Protein AF-A0A0K0DP60-F1 (afdb_monomer_lite)

Organism: Angiostrongylus cantonensis (NCBI:txid6313)

Secondary structure (DSSP, 8-state):
----TTSSTTSSHHHHHHHHHHHHHHHHHHHHHHTT---HHHHHHHHHHHHHHHHHHHHHTHHHHHHTTSS-HHHHHHHHHHHHHHHHHHGGGHHHHHHTT---HHHH--STT-TT--HHHHHHHHHHTSGGGGSSS-HHIIIIIHHHHHHHHTT-

pLDDT: mean 89.87, std 14.26, range [37.81, 98.12]

InterPro domains:
  IPR002655 Acyl-CoA oxidase, C-terminal [PF01756] (16-150)
  IPR012258 Acyl-CoA oxidase [PTHR10909] (16-149)
  IPR036250 Acyl-CoA dehydrogenase-like, C-terminal [SSF47203] (16-151)

Radius of gyration: 27.13 Å; chains: 1; bounding box: 78×62×56 Å

Structure (mmCIF, N/CA/C/O backbone):
data_AF-A0A0K0DP60-F1
#
_entry.id   AF-A0A0K0DP60-F1
#
loop_
_atom_site.group_PDB
_atom_site.id
_atom_site.type_symbol
_atom_site.label_atom_id
_atom_site.label_alt_id
_atom_site.label_comp_id
_atom_site.label_asym_id
_atom_site.label_entity_id
_atom_site.label_seq_id
_atom_site.pdbx_PDB_ins_code
_atom_site.Cartn_x
_atom_site.Cartn_y
_atom_site.Cartn_z
_atom_site.occupancy
_atom_site.B_iso_or_equiv
_atom_site.auth_seq_id
_atom_site.auth_comp_id
_atom_site.auth_asym_id
_atom_site.auth_atom_id
_atom_site.pdbx_PDB_model_num
ATOM 1 N N . MET A 1 1 ? 3.256 50.744 13.489 1.00 42.38 1 MET A N 1
ATOM 2 C CA . MET A 1 1 ? 3.413 49.326 13.103 1.00 42.38 1 MET A CA 1
ATOM 3 C C . MET A 1 1 ? 3.571 48.520 14.391 1.00 42.38 1 MET A C 1
ATOM 5 O O . MET A 1 1 ? 4.653 48.510 14.958 1.00 42.38 1 MET A O 1
ATOM 9 N N . ARG A 1 2 ? 2.471 48.016 14.974 1.00 37.81 2 ARG A N 1
ATOM 10 C CA . ARG A 1 2 ? 2.507 47.347 16.287 1.00 37.81 2 ARG A CA 1
ATOM 11 C C . ARG A 1 2 ? 2.833 45.867 16.094 1.00 37.81 2 ARG A C 1
ATOM 13 O O . ARG A 1 2 ? 2.049 45.143 15.488 1.00 37.81 2 ARG A O 1
ATOM 20 N N . TYR A 1 3 ? 3.983 45.446 16.608 1.00 43.75 3 TYR A N 1
ATOM 21 C CA . TYR A 1 3 ? 4.310 44.040 16.826 1.00 43.75 3 TYR A CA 1
ATOM 22 C C . TYR A 1 3 ? 3.315 43.482 17.856 1.00 43.75 3 TYR A C 1
ATOM 24 O O . TYR A 1 3 ? 3.246 43.984 18.976 1.00 43.75 3 TYR A O 1
ATOM 32 N N . HIS A 1 4 ? 2.508 42.491 17.469 1.00 45.19 4 HIS A N 1
ATOM 33 C CA . HIS A 1 4 ? 1.627 41.758 18.381 1.00 45.19 4 HIS A CA 1
ATOM 34 C C . HIS A 1 4 ? 2.281 40.408 18.720 1.00 45.19 4 HIS A C 1
ATOM 36 O O . HIS A 1 4 ? 2.198 39.486 17.909 1.00 45.19 4 HIS A O 1
ATOM 42 N N . PRO A 1 5 ? 2.907 40.260 19.902 1.00 45.38 5 PRO A N 1
ATOM 43 C CA . PRO A 1 5 ? 3.728 39.094 20.248 1.00 45.38 5 PRO A CA 1
ATOM 44 C C . PRO A 1 5 ? 2.923 37.822 20.582 1.00 45.38 5 PRO A C 1
ATOM 46 O O . PRO A 1 5 ? 3.502 36.795 20.911 1.00 45.38 5 PRO A O 1
ATOM 49 N N . PHE A 1 6 ? 1.591 37.850 20.477 1.00 45.81 6 PHE A N 1
ATOM 50 C CA . PHE A 1 6 ? 0.726 36.722 20.851 1.00 45.81 6 PHE A CA 1
ATOM 51 C C . PHE A 1 6 ? 0.345 35.789 19.693 1.00 45.81 6 PHE A C 1
ATOM 53 O O . PHE A 1 6 ? -0.292 34.764 19.924 1.00 45.81 6 PHE A O 1
ATOM 60 N N . ARG A 1 7 ? 0.722 36.105 18.446 1.00 47.81 7 ARG A N 1
ATOM 61 C CA . ARG A 1 7 ? 0.420 35.239 17.290 1.00 47.81 7 ARG A CA 1
ATOM 62 C C . ARG A 1 7 ? 1.438 34.121 17.048 1.00 47.81 7 ARG A C 1
ATOM 64 O O . ARG A 1 7 ? 1.105 33.180 16.337 1.00 47.81 7 ARG A O 1
ATOM 71 N N . ASP A 1 8 ? 2.618 34.176 17.663 1.00 46.12 8 ASP A N 1
ATOM 72 C CA . ASP A 1 8 ? 3.680 33.188 17.413 1.00 46.12 8 ASP A CA 1
ATOM 73 C C . ASP A 1 8 ? 3.741 32.034 18.431 1.00 46.12 8 ASP A C 1
ATOM 75 O O . ASP A 1 8 ? 4.338 31.003 18.130 1.00 46.12 8 ASP A O 1
ATOM 79 N N . LEU A 1 9 ? 3.059 32.120 19.584 1.00 45.44 9 LEU A N 1
ATOM 80 C CA . LEU A 1 9 ? 3.022 31.027 20.578 1.00 45.44 9 LEU A CA 1
ATOM 81 C C . LEU A 1 9 ? 1.969 29.930 20.299 1.00 45.44 9 LEU A C 1
ATOM 83 O O . LEU A 1 9 ? 1.890 28.956 21.041 1.00 45.44 9 LEU A O 1
ATOM 87 N N . THR A 1 10 ? 1.169 30.045 19.235 1.00 48.34 10 THR A N 1
ATOM 88 C CA . THR A 1 10 ? 0.052 29.122 18.926 1.00 48.34 10 THR A CA 1
ATOM 89 C C . THR A 1 10 ? 0.188 28.426 17.569 1.00 48.34 10 THR A C 1
ATOM 91 O O . THR A 1 10 ? -0.798 27.967 16.997 1.00 48.34 10 THR A O 1
ATOM 94 N N . ARG A 1 11 ? 1.402 28.306 17.018 1.00 46.91 11 ARG A N 1
ATOM 95 C CA . ARG A 1 11 ? 1.588 27.706 15.683 1.00 46.91 11 ARG A CA 1
ATOM 96 C C . ARG A 1 11 ? 1.295 26.201 15.596 1.00 46.91 11 ARG A C 1
ATOM 98 O O . ARG A 1 11 ? 1.029 25.727 14.498 1.00 46.91 11 ARG A O 1
ATOM 105 N N . SER A 1 12 ? 1.299 25.454 16.705 1.00 54.19 12 SER A N 1
ATOM 106 C CA . SER A 1 12 ? 1.037 24.001 16.692 1.00 54.19 12 SER A CA 1
ATOM 107 C C . SER A 1 12 ? -0.406 23.558 17.023 1.00 54.19 12 SER A C 1
ATOM 109 O O . SER A 1 12 ? -0.871 22.625 16.362 1.00 54.19 12 SER A O 1
ATOM 111 N N . PRO A 1 13 ? -1.173 24.182 17.950 1.00 57.62 13 PRO A N 1
ATOM 112 C CA . PRO A 1 13 ? -2.469 23.638 18.375 1.00 57.62 13 PRO A CA 1
ATOM 113 C C . PRO A 1 13 ? -3.563 23.575 17.289 1.00 57.62 13 PRO A C 1
ATOM 115 O O . PRO A 1 13 ? -4.174 22.514 17.143 1.00 57.62 13 PRO A O 1
ATOM 118 N N . PRO A 1 14 ? -3.830 24.633 16.487 1.00 63.44 14 PRO A N 1
ATOM 119 C CA . PRO A 1 14 ? -4.948 24.603 15.540 1.00 63.44 14 PRO A CA 1
ATOM 120 C C . PRO A 1 14 ? -4.684 23.662 14.360 1.00 63.44 14 PRO A C 1
ATOM 122 O O . PRO A 1 14 ? -5.612 23.043 13.842 1.00 63.44 14 PRO A O 1
ATOM 125 N N . HIS A 1 15 ? -3.421 23.502 13.960 1.00 81.75 15 HIS A N 1
ATOM 126 C CA . HIS A 1 15 ? -3.025 22.551 12.926 1.00 81.75 15 HIS A CA 1
ATOM 127 C C . HIS A 1 15 ? -3.285 21.099 13.356 1.00 81.75 15 HIS A C 1
ATOM 129 O O . HIS A 1 15 ? -3.848 20.323 12.584 1.00 81.75 15 HIS A O 1
ATOM 135 N N . ASN A 1 16 ? -2.943 20.739 14.596 1.00 82.56 16 ASN A N 1
ATOM 136 C CA . ASN A 1 16 ? -3.156 19.384 15.108 1.00 82.56 16 ASN A CA 1
ATOM 137 C C . ASN A 1 16 ? -4.648 19.065 15.262 1.00 82.56 16 ASN A C 1
ATOM 139 O O . ASN A 1 16 ? -5.083 17.998 14.835 1.00 82.56 16 ASN A O 1
ATOM 143 N N . ALA A 1 17 ? -5.442 20.017 15.763 1.00 87.25 17 ALA A N 1
ATOM 144 C CA . ALA A 1 17 ? -6.898 19.884 15.819 1.00 87.25 17 ALA A CA 1
ATOM 145 C C . ALA A 1 17 ? -7.514 19.706 14.417 1.00 87.25 17 ALA A C 1
ATOM 147 O O . ALA A 1 17 ? -8.347 18.825 14.207 1.00 87.25 17 ALA A O 1
ATOM 148 N N . SER A 1 18 ? -7.055 20.489 13.434 1.00 92.94 18 SER A N 1
ATOM 149 C CA . SER A 1 18 ? -7.532 20.394 12.047 1.00 92.94 18 SER A CA 1
ATOM 150 C C . SER A 1 18 ? -7.195 19.037 11.420 1.00 92.94 18 SER A C 1
ATOM 152 O O . SER A 1 18 ? -8.034 18.429 10.758 1.00 92.94 18 SER A O 1
ATOM 154 N N . ARG A 1 19 ? -5.982 18.520 11.664 1.00 91.31 19 ARG A N 1
ATOM 155 C CA . ARG A 1 19 ? -5.559 17.186 11.211 1.00 91.31 19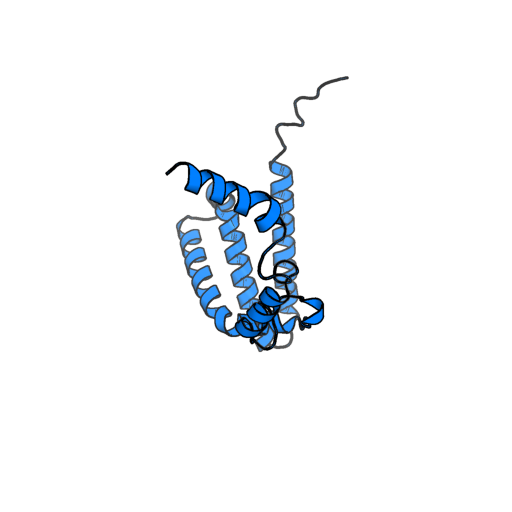 ARG A CA 1
ATOM 156 C C . ARG A 1 19 ? -6.360 16.070 11.867 1.00 91.31 19 ARG A C 1
ATOM 158 O O . ARG A 1 19 ? -6.794 15.165 11.165 1.00 91.31 19 ARG A O 1
ATOM 165 N N . ALA A 1 20 ? -6.562 16.132 13.182 1.00 89.94 20 ALA A N 1
ATOM 166 C CA . ALA A 1 20 ? -7.354 15.142 13.905 1.00 89.94 20 ALA A CA 1
ATOM 167 C C . ALA A 1 20 ? -8.799 15.100 13.384 1.00 89.94 20 ALA A C 1
ATOM 169 O O . ALA A 1 20 ? -9.327 14.021 13.121 1.00 89.94 20 ALA A O 1
ATOM 170 N N . HIS A 1 21 ? -9.404 16.268 13.134 1.00 93.00 21 HIS A N 1
ATOM 171 C CA . HIS A 1 21 ? -10.732 16.358 12.531 1.00 93.00 21 HIS A CA 1
ATOM 172 C C . HIS A 1 21 ? -10.779 15.742 11.125 1.00 93.00 21 HIS A C 1
ATOM 174 O O . HIS A 1 21 ? -11.666 14.940 10.837 1.00 93.00 21 HIS A O 1
ATOM 180 N N . ALA A 1 22 ? -9.806 16.056 10.263 1.00 95.25 22 ALA A N 1
ATOM 181 C CA . ALA A 1 22 ? -9.732 15.490 8.917 1.00 95.25 22 ALA A CA 1
ATOM 182 C C . ALA A 1 22 ? -9.553 13.961 8.930 1.00 95.25 22 ALA A C 1
ATOM 184 O O . ALA A 1 22 ? -10.244 13.261 8.192 1.00 95.25 22 ALA A O 1
ATOM 185 N N . ARG A 1 23 ? -8.680 13.427 9.799 1.00 94.44 23 ARG A N 1
ATOM 186 C CA . ARG A 1 23 ? -8.495 11.974 9.971 1.00 94.44 23 ARG A CA 1
ATOM 187 C C . ARG A 1 23 ? -9.795 11.299 10.420 1.00 94.44 23 ARG A C 1
ATOM 189 O O . ARG A 1 23 ? -10.213 10.317 9.814 1.00 94.44 23 ARG A O 1
ATOM 196 N N . MET A 1 24 ? -10.483 11.869 11.413 1.00 94.44 24 MET A N 1
ATOM 197 C CA . MET A 1 24 ? -11.780 11.364 11.881 1.00 94.44 24 MET A CA 1
ATOM 198 C C . MET A 1 24 ? -12.840 11.378 10.772 1.00 94.44 24 MET A C 1
ATOM 200 O O . MET A 1 24 ? -13.607 10.424 10.630 1.00 94.44 24 MET A O 1
ATOM 204 N N . PHE A 1 25 ? -12.876 12.437 9.959 1.00 97.50 25 PHE A N 1
ATOM 205 C CA . PHE A 1 25 ? -13.781 12.525 8.815 1.00 97.50 25 PHE A CA 1
ATOM 206 C C . PHE A 1 25 ? -13.517 11.412 7.792 1.00 97.50 25 PHE A C 1
ATOM 208 O O . PHE A 1 25 ? -14.462 10.747 7.370 1.00 97.50 25 PHE A O 1
ATOM 215 N N . ILE A 1 26 ? -12.250 11.162 7.438 1.00 97.38 26 ILE A N 1
ATOM 216 C CA . ILE A 1 26 ? -11.861 10.084 6.513 1.00 97.38 26 ILE A CA 1
ATOM 217 C C . ILE A 1 26 ? -12.280 8.718 7.070 1.00 97.38 26 ILE A C 1
ATOM 219 O O . ILE A 1 26 ? -12.951 7.958 6.372 1.00 97.38 26 ILE A O 1
ATOM 223 N N . ALA A 1 27 ? -11.966 8.436 8.338 1.00 96.81 27 ALA A N 1
ATOM 224 C CA . ALA A 1 27 ? -12.348 7.197 9.015 1.00 96.81 27 ALA A CA 1
ATOM 225 C C . ALA A 1 27 ? -13.872 6.979 9.016 1.00 96.81 27 ALA A C 1
ATOM 227 O O . ALA A 1 27 ? -14.361 5.895 8.698 1.00 96.81 27 ALA A O 1
ATOM 228 N N . THR A 1 28 ? -14.632 8.037 9.307 1.00 97.25 28 THR A N 1
ATOM 229 C CA . THR A 1 28 ? -16.101 8.006 9.324 1.00 97.25 28 THR A CA 1
ATOM 230 C C . THR A 1 28 ? -16.673 7.783 7.924 1.00 97.25 28 THR A C 1
ATOM 232 O O . THR A 1 28 ? -17.594 6.987 7.742 1.00 97.25 28 THR A O 1
ATOM 235 N N . ALA A 1 29 ? -16.128 8.461 6.911 1.00 97.94 29 ALA A N 1
ATOM 236 C CA . ALA A 1 29 ? -16.538 8.282 5.523 1.00 97.94 29 ALA A CA 1
ATOM 237 C C . ALA A 1 29 ? -16.260 6.852 5.034 1.00 97.94 29 ALA A C 1
ATOM 239 O O . ALA A 1 29 ? -17.119 6.256 4.381 1.00 97.94 29 ALA A O 1
ATOM 240 N N . PHE A 1 30 ? -15.106 6.283 5.396 1.00 97.62 30 PHE A N 1
ATOM 241 C CA . PHE A 1 30 ? -14.745 4.907 5.065 1.00 97.62 30 PHE A CA 1
ATOM 242 C C . PHE A 1 30 ? -15.707 3.909 5.731 1.00 97.62 30 PHE A C 1
ATOM 244 O O . PHE A 1 30 ? -16.333 3.107 5.037 1.00 97.62 30 PHE A O 1
ATOM 251 N N . PHE A 1 31 ? -15.940 4.029 7.041 1.00 97.12 31 PHE A N 1
ATOM 252 C CA . PHE A 1 31 ? -16.916 3.205 7.765 1.00 97.12 31 PHE A CA 1
ATOM 253 C C . PHE A 1 31 ? -18.313 3.267 7.130 1.00 97.12 31 PHE A C 1
ATOM 255 O O . PHE A 1 31 ? -18.915 2.236 6.824 1.00 97.12 31 PHE A O 1
ATOM 262 N N . ASN A 1 32 ? -18.809 4.472 6.841 1.00 97.38 32 ASN A N 1
ATOM 263 C CA . ASN A 1 32 ? -20.116 4.662 6.211 1.00 97.38 32 ASN A CA 1
ATOM 264 C C . ASN A 1 32 ? -20.184 4.075 4.795 1.00 97.38 32 ASN A C 1
ATOM 266 O O . ASN A 1 32 ? -21.252 3.640 4.361 1.00 97.38 32 ASN A O 1
ATOM 270 N N . ARG A 1 33 ? -19.067 4.069 4.055 1.00 96.94 33 ARG A N 1
ATOM 271 C CA . ARG A 1 33 ? -19.004 3.480 2.715 1.00 96.94 33 ARG A CA 1
ATOM 272 C C . ARG A 1 33 ? -19.142 1.962 2.770 1.00 96.94 33 ARG A C 1
ATOM 274 O O . ARG A 1 33 ? -19.896 1.426 1.965 1.00 96.94 33 ARG A O 1
ATOM 281 N N . ILE A 1 34 ? -18.484 1.304 3.723 1.00 96.69 34 ILE A N 1
ATOM 282 C CA . ILE A 1 34 ? -18.519 -0.158 3.905 1.00 96.69 34 ILE A CA 1
ATOM 283 C C . ILE A 1 34 ? -19.941 -0.662 4.164 1.00 96.69 34 ILE A C 1
ATOM 285 O O . ILE A 1 34 ? -20.366 -1.642 3.560 1.00 96.69 34 ILE A O 1
ATOM 289 N N . HIS A 1 35 ? -20.725 0.063 4.965 1.00 92.31 35 HIS A N 1
ATOM 290 C CA . HIS A 1 35 ? -22.120 -0.294 5.263 1.00 92.31 35 HIS A CA 1
ATOM 291 C C . HIS A 1 35 ? -23.042 -0.273 4.036 1.00 92.31 35 HIS A C 1
ATOM 293 O O . HIS A 1 35 ? -24.127 -0.846 4.068 1.00 92.31 35 HIS A O 1
ATOM 299 N N . ARG A 1 36 ? -22.630 0.399 2.956 1.00 96.38 36 ARG A N 1
ATOM 300 C CA . ARG A 1 36 ? -23.377 0.481 1.693 1.00 96.38 36 ARG A CA 1
ATOM 301 C C . ARG A 1 36 ? -22.916 -0.553 0.664 1.00 96.38 36 ARG A C 1
ATOM 303 O O . ARG A 1 36 ? -23.423 -0.542 -0.452 1.00 96.38 36 ARG A O 1
ATOM 310 N N . VAL A 1 37 ? -21.931 -1.388 0.995 1.00 97.00 37 VAL A N 1
ATOM 311 C CA . VAL A 1 37 ? -21.451 -2.455 0.114 1.00 97.00 37 VAL A CA 1
ATOM 312 C C . VAL A 1 37 ? -22.380 -3.659 0.254 1.00 97.00 37 VAL A C 1
ATOM 314 O O . VAL A 1 37 ? -22.547 -4.208 1.346 1.00 97.00 37 VAL A O 1
ATOM 317 N N . GLU A 1 38 ? -22.999 -4.041 -0.863 1.00 96.69 38 GLU A N 1
ATOM 318 C CA . GLU A 1 38 ? -23.953 -5.155 -0.936 1.00 96.69 38 GLU A CA 1
ATOM 319 C C . GLU A 1 38 ? -23.244 -6.513 -0.916 1.00 96.69 38 GLU A C 1
ATOM 321 O O . GLU A 1 38 ? -23.670 -7.427 -0.208 1.00 96.69 38 GLU A O 1
ATOM 326 N N . ASP A 1 39 ? -22.136 -6.629 -1.652 1.00 97.25 39 ASP A N 1
ATOM 327 C CA . ASP A 1 39 ? -21.350 -7.855 -1.733 1.00 97.25 39 ASP A CA 1
ATOM 328 C C . ASP A 1 39 ? -20.635 -8.133 -0.403 1.00 97.25 39 ASP A C 1
ATOM 330 O O . ASP A 1 39 ? -19.768 -7.374 0.037 1.00 97.25 39 ASP A O 1
ATOM 334 N N . ALA A 1 40 ? -21.003 -9.244 0.236 1.00 96.38 40 ALA A N 1
ATOM 335 C CA . ALA A 1 40 ? -20.460 -9.639 1.529 1.00 96.38 40 ALA A CA 1
ATOM 336 C C . ALA A 1 40 ? -18.950 -9.920 1.484 1.00 96.38 40 ALA A C 1
ATOM 338 O O . ALA A 1 40 ? -18.253 -9.579 2.437 1.00 96.38 40 ALA A O 1
ATOM 339 N N . SER A 1 41 ? -18.443 -10.490 0.388 1.00 95.31 41 SER A N 1
ATOM 340 C CA . SER A 1 41 ? -17.020 -10.812 0.243 1.00 95.31 41 SER A CA 1
ATOM 341 C C . SER A 1 41 ? -16.172 -9.550 0.093 1.00 95.31 41 SER A C 1
ATOM 343 O O . SER A 1 41 ? -15.135 -9.407 0.738 1.00 95.31 41 SER A O 1
ATOM 345 N N . VAL A 1 42 ? -16.656 -8.578 -0.688 1.00 95.88 42 VAL A N 1
ATOM 346 C CA . VAL A 1 42 ? -15.992 -7.276 -0.834 1.00 95.88 42 VAL A CA 1
ATOM 347 C C . VAL A 1 42 ? -16.063 -6.499 0.475 1.00 95.88 42 VAL A C 1
ATOM 349 O O . VAL A 1 42 ? -15.082 -5.878 0.883 1.00 95.88 42 VAL A O 1
ATOM 352 N N . ARG A 1 43 ? -17.209 -6.554 1.162 1.00 97.06 43 ARG A N 1
ATOM 353 C CA . ARG A 1 43 ? -17.385 -5.906 2.460 1.00 97.06 43 ARG A CA 1
ATOM 354 C C . ARG A 1 43 ? -16.403 -6.443 3.500 1.00 97.06 43 ARG A C 1
ATOM 356 O O . ARG A 1 43 ? -15.766 -5.625 4.150 1.00 97.06 43 ARG A O 1
ATOM 363 N N . GLU A 1 44 ? -16.217 -7.758 3.608 1.00 96.06 44 GLU A N 1
ATOM 364 C CA . GLU A 1 44 ? -15.267 -8.362 4.558 1.00 96.06 44 GLU A CA 1
ATOM 365 C C . GLU A 1 44 ? -13.827 -7.867 4.327 1.00 96.06 44 GLU A C 1
ATOM 367 O O . GLU A 1 44 ? -13.144 -7.452 5.264 1.00 96.06 44 GLU A O 1
ATOM 372 N N . VAL A 1 45 ? -13.378 -7.821 3.067 1.00 96.38 45 VAL A N 1
ATOM 373 C CA . VAL A 1 45 ? -12.039 -7.311 2.721 1.00 96.38 45 VAL A CA 1
ATOM 374 C C . VAL A 1 45 ? -11.897 -5.822 3.059 1.00 96.38 45 VAL A C 1
ATOM 376 O O . VAL A 1 45 ? -10.853 -5.387 3.552 1.00 96.38 45 VAL A O 1
ATOM 379 N N . LEU A 1 46 ? -12.937 -5.023 2.810 1.00 96.88 46 LEU A N 1
ATOM 380 C CA . LEU A 1 46 ? -12.932 -3.598 3.139 1.00 96.88 46 LEU A CA 1
ATOM 381 C C . LEU A 1 46 ? -13.014 -3.342 4.650 1.00 96.88 46 LEU A C 1
ATOM 383 O O . LEU A 1 46 ? -12.411 -2.380 5.122 1.00 96.88 46 LEU A O 1
ATOM 387 N N . GLU A 1 47 ? -13.711 -4.186 5.411 1.00 97.00 47 GLU A N 1
ATOM 388 C CA . GLU A 1 47 ? -13.734 -4.149 6.878 1.00 97.00 47 GLU A CA 1
ATOM 389 C C . GLU A 1 47 ? -12.344 -4.416 7.454 1.00 97.00 47 GLU A C 1
ATOM 391 O O . GLU A 1 47 ? -11.885 -3.658 8.309 1.00 97.00 47 GLU A O 1
ATOM 396 N N . ASP A 1 48 ? -11.627 -5.412 6.931 1.00 96.94 48 ASP A N 1
ATOM 397 C CA . ASP A 1 48 ? -10.239 -5.665 7.322 1.00 96.94 48 ASP A CA 1
ATOM 398 C C . ASP A 1 48 ? -9.335 -4.461 7.026 1.00 96.94 48 ASP A C 1
ATOM 400 O O . ASP A 1 48 ? -8.539 -4.056 7.879 1.00 96.94 48 ASP A O 1
ATOM 404 N N . LEU A 1 49 ? -9.477 -3.846 5.846 1.00 97.19 49 LEU A N 1
ATOM 405 C CA . LEU A 1 49 ? -8.741 -2.630 5.485 1.00 97.19 49 LEU A CA 1
ATOM 406 C C . LEU A 1 49 ? -9.088 -1.443 6.387 1.00 97.19 49 LEU A C 1
ATOM 408 O O . LEU A 1 49 ? -8.189 -0.688 6.762 1.00 97.19 49 LEU A O 1
ATOM 412 N N . LEU A 1 50 ? -10.360 -1.277 6.759 1.00 97.25 50 LEU A N 1
ATOM 413 C CA . LEU A 1 50 ? -10.776 -0.251 7.710 1.00 97.25 50 LEU A CA 1
ATOM 414 C C . LEU A 1 50 ? -10.128 -0.494 9.072 1.00 97.25 50 LEU A C 1
ATOM 416 O O . LEU A 1 50 ? -9.550 0.430 9.637 1.00 97.25 50 LEU A O 1
ATOM 420 N N . LEU A 1 51 ? -10.189 -1.720 9.594 1.00 97.06 51 LEU A N 1
ATOM 421 C CA . LEU A 1 51 ? -9.570 -2.063 10.873 1.00 97.06 51 LEU A CA 1
ATOM 422 C C . LEU A 1 51 ? -8.058 -1.820 10.840 1.00 97.06 51 LEU A C 1
ATOM 424 O O . LEU A 1 51 ? -7.510 -1.275 11.802 1.00 97.06 51 LEU A O 1
ATOM 428 N N . LEU A 1 52 ? -7.388 -2.162 9.734 1.00 97.62 52 LEU A N 1
ATOM 429 C CA . LEU A 1 52 ? -5.963 -1.890 9.551 1.00 97.62 52 LEU A CA 1
ATOM 430 C C . LEU A 1 52 ? -5.688 -0.380 9.570 1.00 97.62 52 LEU A C 1
ATOM 432 O O . LEU A 1 52 ? -4.795 0.070 10.289 1.00 97.62 52 LEU A O 1
ATOM 436 N N . HIS A 1 53 ? -6.470 0.399 8.817 1.00 97.12 53 HIS A N 1
ATOM 437 C CA . HIS A 1 53 ? -6.349 1.854 8.759 1.00 97.12 53 HIS A CA 1
ATOM 438 C C . HIS A 1 53 ? -6.546 2.490 10.139 1.00 97.12 53 HIS A C 1
ATOM 440 O O . HIS A 1 53 ? -5.703 3.266 10.577 1.00 97.12 53 HIS A O 1
ATOM 446 N N . LEU A 1 54 ? -7.602 2.116 10.867 1.00 96.00 54 LEU A N 1
ATOM 447 C CA . LEU A 1 54 ? -7.890 2.652 12.199 1.00 96.00 54 LEU A CA 1
ATOM 448 C C . LEU A 1 54 ? -6.782 2.327 13.209 1.00 96.00 54 LEU A C 1
ATOM 450 O O . LEU A 1 54 ? -6.367 3.211 13.957 1.00 96.00 54 LEU A O 1
ATOM 454 N N . ASN A 1 55 ? -6.269 1.091 13.218 1.00 96.19 55 ASN A N 1
ATOM 455 C CA . ASN A 1 55 ? -5.152 0.721 14.092 1.00 96.19 55 ASN A CA 1
ATOM 456 C C . ASN A 1 55 ? -3.894 1.531 13.762 1.00 96.19 55 ASN A C 1
ATOM 458 O O . ASN A 1 55 ? -3.259 2.066 14.669 1.00 96.19 55 ASN A O 1
ATOM 462 N N . TYR A 1 56 ? -3.556 1.663 12.476 1.00 96.69 56 TYR A N 1
ATOM 463 C CA . TYR A 1 56 ? -2.408 2.453 12.033 1.00 96.69 56 TYR A CA 1
ATOM 464 C C . TYR A 1 56 ? -2.522 3.923 12.462 1.00 96.69 56 TYR A C 1
ATOM 466 O O . TYR A 1 56 ? -1.602 4.461 13.077 1.00 96.69 56 TYR A O 1
ATOM 474 N N . GLU A 1 57 ? -3.668 4.553 12.200 1.00 94.62 57 GLU A N 1
ATOM 475 C CA . GLU A 1 57 ? -3.925 5.960 12.527 1.00 94.62 57 GLU A CA 1
ATOM 476 C C . GLU A 1 57 ? -3.881 6.226 14.037 1.00 94.62 57 GLU A C 1
ATOM 478 O O . GLU A 1 57 ? -3.304 7.220 14.482 1.00 94.62 57 GLU A O 1
ATOM 483 N N . LEU A 1 58 ? -4.457 5.334 14.847 1.00 92.88 58 LEU A N 1
ATOM 484 C CA . LEU A 1 58 ? -4.454 5.482 16.301 1.00 92.88 58 LEU A CA 1
ATOM 485 C C . LEU A 1 58 ? -3.062 5.256 16.904 1.00 92.88 58 LEU A C 1
ATOM 487 O O . LEU A 1 58 ? -2.689 5.968 17.834 1.00 92.88 58 LEU A O 1
ATOM 491 N N . ILE A 1 59 ? -2.275 4.316 16.368 1.00 94.50 59 ILE A N 1
ATOM 492 C CA . ILE A 1 59 ? -0.880 4.112 16.788 1.00 94.50 59 ILE A CA 1
ATOM 493 C C . ILE A 1 59 ? -0.027 5.342 16.435 1.00 94.50 59 ILE A C 1
ATOM 495 O O . ILE A 1 59 ? 0.775 5.774 17.264 1.00 94.50 59 ILE A O 1
ATOM 499 N N . ASP A 1 60 ? -0.229 5.943 15.257 1.00 92.88 60 ASP A N 1
ATOM 500 C CA . ASP A 1 60 ? 0.450 7.178 14.820 1.00 92.88 60 ASP A CA 1
ATOM 501 C C . ASP A 1 60 ? 0.134 8.383 15.729 1.00 92.88 60 ASP A C 1
ATOM 503 O O . ASP A 1 60 ? 0.948 9.293 15.874 1.00 92.88 60 ASP A O 1
ATOM 507 N N . GLN A 1 61 ? -1.039 8.396 16.371 1.00 90.25 61 GLN A N 1
ATOM 508 C CA . GLN A 1 61 ? -1.480 9.464 17.281 1.00 90.25 61 GLN A CA 1
ATOM 509 C C . GLN A 1 61 ? -1.437 9.064 18.767 1.00 90.25 61 GLN A C 1
ATOM 511 O O . GLN A 1 61 ? -1.960 9.784 19.623 1.00 90.25 61 GLN A O 1
ATOM 516 N N . ALA A 1 62 ? -0.805 7.934 19.096 1.00 90.81 62 ALA A N 1
ATOM 517 C CA . ALA A 1 62 ? -0.876 7.340 20.426 1.00 90.81 62 ALA A CA 1
ATOM 518 C C . ALA A 1 62 ? -0.316 8.241 21.535 1.00 90.81 62 ALA A C 1
ATOM 520 O O . ALA A 1 62 ? -0.802 8.183 22.661 1.00 90.81 62 ALA A O 1
ATOM 521 N N . HIS A 1 63 ? 0.672 9.095 21.250 1.00 88.25 63 HIS A N 1
ATOM 522 C CA . HIS A 1 63 ? 1.265 9.971 22.267 1.00 88.25 63 HIS A CA 1
ATOM 523 C C . HIS A 1 63 ? 0.253 10.962 22.850 1.00 88.25 63 HIS A C 1
ATOM 525 O O . HIS A 1 63 ? 0.268 11.170 24.059 1.00 88.25 63 HIS A O 1
ATOM 531 N N . TYR A 1 64 ? -0.656 11.509 22.036 1.00 87.06 64 TYR A N 1
ATOM 532 C CA . TYR A 1 64 ? -1.727 12.385 22.523 1.00 87.06 64 TYR A CA 1
ATOM 533 C C . TYR A 1 64 ? -2.726 11.611 23.393 1.00 87.06 64 TYR A C 1
ATOM 535 O O . TYR A 1 64 ? -3.087 12.048 24.481 1.00 87.06 64 TYR A O 1
ATOM 543 N N . LEU A 1 65 ? -3.126 10.420 22.939 1.00 87.75 65 LEU A N 1
ATOM 544 C CA . LEU A 1 65 ? -4.136 9.598 23.610 1.00 87.75 65 LEU A CA 1
ATOM 545 C C . LEU A 1 65 ? -3.643 9.029 24.947 1.00 87.75 65 LEU A C 1
ATOM 547 O O . LEU A 1 65 ? -4.420 8.909 25.893 1.00 87.75 65 LEU A O 1
ATOM 551 N N . VAL A 1 66 ? -2.355 8.687 25.027 1.00 90.88 66 VAL A N 1
ATOM 552 C CA . VAL A 1 66 ? -1.721 8.195 26.256 1.00 90.88 66 VAL A CA 1
ATOM 553 C C . VAL A 1 66 ? -1.490 9.335 27.244 1.00 90.88 66 VAL A C 1
ATOM 555 O O . VAL A 1 66 ? -1.739 9.157 28.434 1.00 90.88 66 VAL A O 1
ATOM 558 N N . GLN A 1 67 ? -1.053 10.508 26.771 1.00 89.00 67 GLN A N 1
ATOM 559 C CA . GLN A 1 67 ? -0.821 11.672 27.630 1.00 89.00 67 GLN A CA 1
ATOM 560 C C . GLN A 1 67 ? -2.100 12.118 28.354 1.00 89.00 67 GLN A C 1
ATOM 562 O O . GLN A 1 67 ? -2.045 12.446 29.538 1.00 89.00 67 GLN A O 1
ATOM 567 N N . ASP A 1 68 ? -3.241 12.071 27.665 1.00 85.44 68 ASP A N 1
ATOM 568 C CA . ASP A 1 68 ? -4.544 12.459 28.214 1.00 85.44 68 ASP A CA 1
ATOM 569 C C . ASP A 1 68 ? -5.258 11.306 28.954 1.00 85.44 68 ASP A C 1
ATOM 571 O O . ASP A 1 68 ? -6.376 11.471 29.441 1.00 85.44 68 ASP A O 1
ATOM 575 N N . GLY A 1 69 ? -4.633 10.124 29.046 1.00 89.12 69 GLY A N 1
ATOM 576 C CA . GLY A 1 69 ? -5.169 8.959 29.759 1.00 89.12 69 GLY A CA 1
ATOM 577 C C . GLY A 1 69 ? -6.315 8.223 29.053 1.00 89.12 69 GLY A C 1
ATOM 578 O O . GLY A 1 69 ? -6.887 7.302 29.633 1.00 89.12 69 GLY A O 1
ATOM 579 N N . TYR A 1 70 ? -6.641 8.581 27.807 1.00 89.62 70 TYR A N 1
ATOM 580 C CA . TYR A 1 70 ? -7.653 7.887 26.998 1.00 89.62 70 TYR A CA 1
ATOM 581 C C . TYR A 1 70 ? -7.196 6.500 26.535 1.00 89.62 70 TYR A C 1
ATOM 583 O O . TYR A 1 70 ? -8.029 5.618 26.325 1.00 89.62 70 TYR A O 1
ATOM 591 N N . LEU A 1 71 ? -5.885 6.304 26.367 1.00 92.19 71 LEU A N 1
ATOM 592 C CA . LEU A 1 71 ? -5.287 5.030 25.980 1.00 92.19 71 LEU A CA 1
ATOM 593 C C . LEU A 1 71 ? -4.232 4.603 27.004 1.00 92.19 71 LEU A C 1
ATOM 595 O O . LEU A 1 71 ? -3.287 5.332 27.287 1.00 92.19 71 LEU A O 1
ATOM 599 N N . SER A 1 72 ? -4.360 3.392 27.535 1.00 93.69 72 SER A N 1
ATOM 600 C CA . SER A 1 72 ? -3.316 2.785 28.366 1.00 93.69 72 SER A CA 1
ATOM 601 C C . SER A 1 72 ? -2.187 2.198 27.515 1.00 93.69 72 SER A C 1
ATOM 603 O O . SER A 1 72 ? -2.397 1.756 26.382 1.00 93.69 72 SER A O 1
ATOM 605 N N . SER A 1 73 ? -0.986 2.094 28.090 1.00 91.38 73 SER A N 1
ATOM 606 C CA . SER A 1 73 ? 0.150 1.426 27.438 1.00 91.38 73 SER A CA 1
ATOM 607 C C . SER A 1 73 ? -0.166 -0.020 27.042 1.00 91.38 73 SER A C 1
ATOM 609 O O . SER A 1 73 ? 0.281 -0.481 25.997 1.00 91.38 73 SER A O 1
ATOM 611 N N . THR A 1 74 ? -0.972 -0.727 27.840 1.00 95.06 74 THR A N 1
ATOM 612 C CA . THR A 1 74 ? -1.405 -2.099 27.544 1.00 95.06 74 THR A CA 1
ATOM 613 C C . THR A 1 74 ? -2.318 -2.150 26.319 1.00 95.06 74 THR A C 1
ATOM 615 O O . THR A 1 74 ? -2.093 -2.966 25.430 1.00 95.06 74 THR A O 1
ATOM 618 N N . GLN A 1 75 ? -3.309 -1.256 26.224 1.00 94.81 75 GLN A N 1
ATOM 619 C CA . GLN A 1 75 ? -4.163 -1.156 25.033 1.00 94.81 75 GLN A CA 1
ATOM 620 C C . GLN A 1 75 ? -3.344 -0.820 23.784 1.00 94.81 75 GLN A C 1
ATOM 622 O O . GLN A 1 75 ? -3.554 -1.428 22.740 1.00 94.81 75 GLN A O 1
ATOM 627 N N . LEU A 1 76 ? -2.362 0.079 23.897 1.00 94.25 76 LEU A N 1
ATOM 628 C CA . LEU A 1 76 ? -1.463 0.394 22.789 1.00 94.25 76 LEU A CA 1
ATOM 629 C C . LEU A 1 76 ? -0.656 -0.830 22.322 1.00 94.25 76 LEU A C 1
ATOM 631 O O . LEU A 1 76 ? -0.465 -1.012 21.119 1.00 94.25 76 LEU A O 1
ATOM 635 N N . SER A 1 77 ? -0.187 -1.675 23.243 1.00 95.06 77 SER A N 1
ATOM 636 C CA . SER A 1 77 ? 0.484 -2.933 22.891 1.00 95.06 77 SER A CA 1
ATOM 637 C C . SER A 1 77 ? -0.450 -3.879 22.132 1.00 95.06 77 SER A C 1
ATOM 639 O O . SER A 1 77 ? -0.067 -4.360 21.067 1.00 95.06 77 SER A O 1
ATOM 641 N N . TYR A 1 78 ? -1.692 -4.058 22.597 1.00 96.00 78 TYR A N 1
ATOM 642 C CA . TYR A 1 78 ? -2.689 -4.873 21.890 1.00 96.00 78 TYR A CA 1
ATOM 643 C C . TYR A 1 78 ? -2.979 -4.359 20.478 1.00 96.00 78 TYR A C 1
ATOM 645 O O . TYR A 1 78 ? -3.063 -5.145 19.540 1.00 96.00 78 TYR A O 1
ATOM 653 N N . MET A 1 79 ? -3.076 -3.042 20.294 1.00 95.75 79 MET A N 1
ATOM 654 C CA . MET A 1 79 ? -3.294 -2.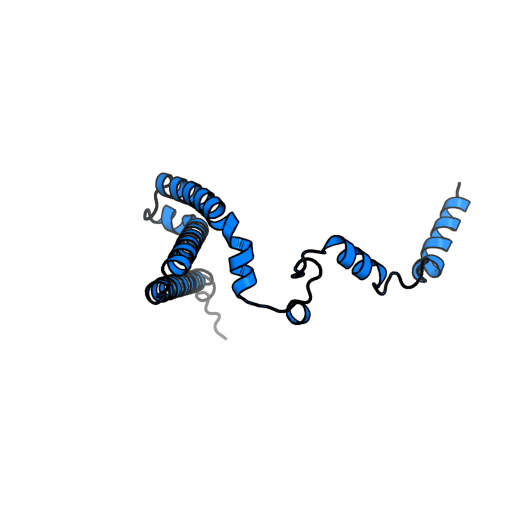455 18.968 1.00 95.75 79 MET A CA 1
ATOM 655 C C . MET A 1 79 ? -2.130 -2.727 18.011 1.00 95.75 79 MET A C 1
ATOM 657 O O . MET A 1 79 ? -2.345 -2.968 16.826 1.00 95.75 79 MET A O 1
ATOM 661 N N . LYS A 1 80 ? -0.886 -2.720 18.507 1.00 95.69 80 LYS A N 1
ATOM 662 C CA . LYS A 1 80 ? 0.289 -3.072 17.693 1.00 95.69 80 LYS A CA 1
ATOM 663 C C . LYS A 1 80 ? 0.268 -4.541 17.280 1.00 95.69 80 LYS A C 1
ATOM 665 O O . LYS A 1 80 ? 0.567 -4.844 16.130 1.00 95.69 80 LYS A O 1
ATOM 670 N N . GLU A 1 81 ? -0.087 -5.442 18.190 1.00 97.31 81 GLU A N 1
ATOM 671 C CA . GLU A 1 81 ? -0.249 -6.867 17.876 1.00 97.31 81 GLU A CA 1
ATOM 672 C C . GLU A 1 81 ? -1.348 -7.081 16.828 1.00 97.31 81 GLU A C 1
ATOM 674 O O . GLU A 1 81 ? -1.138 -7.779 15.832 1.00 97.31 81 GLU A O 1
ATOM 679 N N . GLU A 1 82 ? -2.483 -6.404 17.001 1.00 97.31 82 GLU A N 1
ATOM 680 C CA . GLU A 1 82 ? -3.609 -6.464 16.074 1.00 97.31 82 GLU A CA 1
ATOM 681 C C . GLU A 1 82 ? -3.254 -5.899 14.692 1.00 97.31 82 GLU A C 1
ATOM 683 O O . GLU A 1 82 ? -3.609 -6.494 13.675 1.00 97.31 82 GLU A O 1
ATOM 688 N N . LEU A 1 83 ? -2.468 -4.819 14.627 1.00 97.75 83 LEU A N 1
ATOM 689 C CA . LEU A 1 83 ? -1.930 -4.284 13.375 1.00 97.75 83 LEU A CA 1
ATOM 690 C C . LEU A 1 83 ? -1.142 -5.355 12.602 1.00 97.75 83 LEU A C 1
ATOM 692 O O . LEU A 1 83 ? -1.374 -5.546 11.408 1.00 97.75 83 LEU A O 1
ATOM 696 N N . TYR A 1 84 ? -0.240 -6.090 13.261 1.00 97.62 84 TYR A N 1
ATOM 697 C CA . TYR A 1 84 ? 0.536 -7.155 12.609 1.00 97.62 84 TYR A CA 1
ATOM 698 C C . TYR A 1 84 ? -0.334 -8.338 12.169 1.00 97.62 84 TYR A C 1
ATOM 700 O O . TYR A 1 84 ? -0.103 -8.921 11.100 1.00 97.62 84 TYR A O 1
ATOM 708 N N . ARG A 1 85 ? -1.363 -8.674 12.955 1.00 98.12 85 ARG A N 1
ATOM 709 C CA . ARG A 1 85 ? -2.351 -9.694 12.588 1.00 98.12 85 ARG A CA 1
ATOM 710 C C . ARG A 1 85 ? -3.127 -9.283 11.335 1.00 98.12 85 ARG A C 1
ATOM 712 O O . ARG A 1 85 ? -3.248 -10.084 10.410 1.00 98.12 85 ARG A O 1
ATOM 719 N N . LEU A 1 86 ? -3.592 -8.036 11.271 1.00 98.00 86 LEU A N 1
ATOM 720 C CA . LEU A 1 86 ? -4.327 -7.484 10.130 1.00 98.00 86 LEU A CA 1
ATOM 721 C C . LEU A 1 86 ? -3.452 -7.375 8.876 1.00 98.00 86 LEU A C 1
ATOM 723 O O . LEU A 1 86 ? -3.900 -7.749 7.796 1.00 98.00 86 LEU A O 1
ATOM 727 N N . LEU A 1 87 ? -2.183 -6.966 9.007 1.00 98.00 87 LEU A N 1
ATOM 728 C CA . LEU A 1 87 ? -1.221 -6.990 7.896 1.00 98.00 87 LEU A CA 1
ATOM 729 C C . LEU A 1 87 ? -1.077 -8.401 7.308 1.00 98.00 87 LEU A C 1
ATOM 731 O O . LEU A 1 87 ? -1.070 -8.570 6.089 1.00 98.00 87 LEU A O 1
ATOM 735 N N . SER A 1 88 ? -1.006 -9.417 8.171 1.00 97.94 88 SER A N 1
ATOM 736 C CA . SER A 1 88 ? -0.939 -10.819 7.746 1.00 97.94 88 SER A CA 1
ATOM 737 C C . SER A 1 88 ? -2.245 -11.284 7.097 1.00 97.94 88 SER A C 1
ATOM 739 O O . SER A 1 88 ? -2.199 -11.983 6.087 1.00 97.94 88 SER A O 1
ATOM 741 N N . LYS A 1 89 ? -3.398 -10.863 7.637 1.00 97.00 89 LYS A N 1
ATOM 742 C CA . LYS A 1 89 ? -4.733 -11.198 7.117 1.00 97.00 89 LYS A CA 1
ATOM 743 C C . LYS A 1 89 ? -4.976 -10.609 5.725 1.00 97.00 89 LYS A C 1
ATOM 745 O O . LYS A 1 89 ? -5.499 -11.298 4.860 1.00 97.00 89 LYS A O 1
ATOM 750 N N . ILE A 1 90 ? -4.564 -9.362 5.495 1.00 96.81 90 ILE A N 1
ATOM 751 C CA . ILE A 1 90 ? -4.804 -8.650 4.232 1.00 96.81 90 I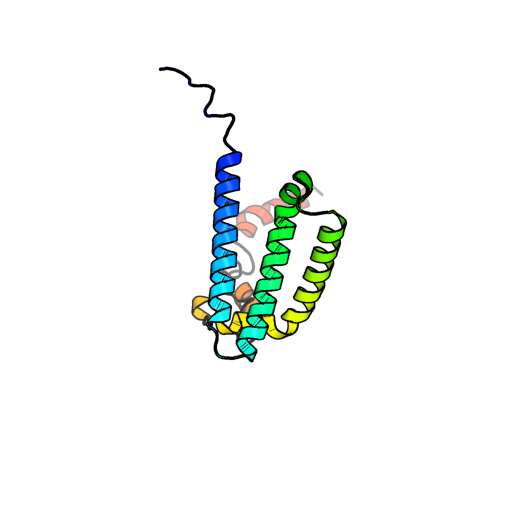LE A CA 1
ATOM 752 C C . ILE A 1 90 ? -3.815 -9.061 3.141 1.00 96.81 90 ILE A C 1
ATOM 754 O O . ILE A 1 90 ? -4.164 -9.019 1.962 1.00 96.81 90 ILE A O 1
ATOM 758 N N . ARG A 1 91 ? -2.599 -9.494 3.507 1.00 97.69 91 ARG A N 1
ATOM 759 C CA . ARG A 1 91 ? -1.512 -9.840 2.573 1.00 97.69 91 ARG A CA 1
ATOM 760 C C . ARG A 1 91 ? -1.947 -10.657 1.341 1.00 97.69 91 ARG A C 1
ATOM 762 O O . ARG A 1 91 ? -1.518 -10.274 0.254 1.00 97.69 91 ARG A O 1
ATOM 769 N N . PRO A 1 92 ? -2.763 -11.726 1.446 1.00 97.06 92 PRO A N 1
ATOM 770 C CA . PRO A 1 92 ? -3.185 -12.507 0.279 1.00 97.06 92 PRO A CA 1
ATOM 771 C C . PRO A 1 92 ? -4.009 -11.704 -0.737 1.00 97.06 92 PRO A C 1
ATOM 773 O O . PRO A 1 92 ? -3.937 -11.981 -1.928 1.00 97.06 92 PRO A O 1
ATOM 776 N N . ASN A 1 93 ? -4.743 -10.688 -0.278 1.00 95.69 93 ASN A N 1
ATOM 777 C CA . ASN A 1 93 ? -5.646 -9.884 -1.100 1.00 95.69 93 ASN A CA 1
ATOM 778 C C . ASN A 1 93 ? -5.001 -8.589 -1.618 1.00 95.69 93 ASN A C 1
ATOM 780 O O . ASN A 1 93 ? -5.591 -7.935 -2.470 1.00 95.69 93 ASN A O 1
ATOM 784 N N . VAL A 1 94 ? -3.814 -8.189 -1.130 1.00 95.94 94 VAL A N 1
ATOM 785 C CA . VAL A 1 94 ? -3.206 -6.874 -1.446 1.00 95.94 94 VAL A CA 1
ATOM 786 C C . VAL A 1 94 ? -3.066 -6.644 -2.947 1.00 95.94 94 VAL A C 1
ATOM 788 O O . VAL A 1 94 ? -3.409 -5.562 -3.411 1.00 95.94 94 VAL A O 1
ATOM 791 N N . VAL A 1 95 ? -2.590 -7.645 -3.696 1.00 95.31 95 VAL A N 1
ATOM 792 C CA . VAL A 1 95 ? -2.420 -7.534 -5.155 1.00 95.31 95 VAL A CA 1
ATOM 793 C C . VAL A 1 95 ? -3.775 -7.307 -5.828 1.00 95.31 95 VAL A C 1
ATOM 795 O O . VAL A 1 95 ? -3.939 -6.340 -6.556 1.00 95.31 95 VAL A O 1
ATOM 798 N N . SER A 1 96 ? -4.793 -8.096 -5.480 1.00 95.81 96 SER A N 1
ATOM 799 C CA . SER A 1 96 ? -6.147 -7.923 -6.021 1.00 95.81 96 SER A CA 1
ATOM 800 C C . SER A 1 96 ? -6.795 -6.591 -5.624 1.00 95.81 96 SER A C 1
ATOM 802 O O . SER A 1 96 ? -7.524 -6.004 -6.419 1.00 95.81 96 SER A O 1
ATOM 804 N N . ILE A 1 97 ? -6.520 -6.085 -4.417 1.00 96.50 97 ILE A N 1
ATOM 805 C CA . ILE A 1 97 ? -7.000 -4.772 -3.966 1.00 96.50 97 ILE A CA 1
ATOM 806 C C . ILE A 1 97 ? -6.403 -3.667 -4.843 1.00 96.50 97 ILE A C 1
ATOM 808 O O . ILE A 1 97 ? -7.148 -2.808 -5.309 1.00 96.50 97 ILE A O 1
ATOM 812 N N . VAL A 1 98 ? -5.091 -3.679 -5.099 1.00 96.19 98 VAL A N 1
ATOM 813 C CA . VAL A 1 98 ? -4.467 -2.652 -5.953 1.00 96.19 98 VAL A CA 1
ATOM 814 C C . VAL A 1 98 ? -4.842 -2.818 -7.427 1.00 96.19 98 VAL A C 1
ATOM 816 O O . VAL A 1 98 ? -5.067 -1.817 -8.104 1.00 96.19 98 VAL A O 1
ATOM 819 N N . ASP A 1 99 ? -5.009 -4.054 -7.901 1.00 95.88 99 ASP A N 1
ATOM 820 C CA . ASP A 1 99 ? -5.465 -4.348 -9.264 1.00 95.88 99 ASP A CA 1
ATOM 821 C C . ASP A 1 99 ? -6.906 -3.872 -9.501 1.00 95.88 99 ASP A C 1
ATOM 823 O O . ASP A 1 99 ? -7.253 -3.507 -10.622 1.00 95.88 99 ASP A O 1
ATOM 827 N N . SER A 1 100 ? -7.740 -3.801 -8.454 1.00 96.12 100 SER A N 1
ATOM 828 C CA . SER A 1 100 ? -9.126 -3.315 -8.555 1.00 96.12 100 SER A CA 1
ATOM 829 C C . SER A 1 100 ? -9.250 -1.8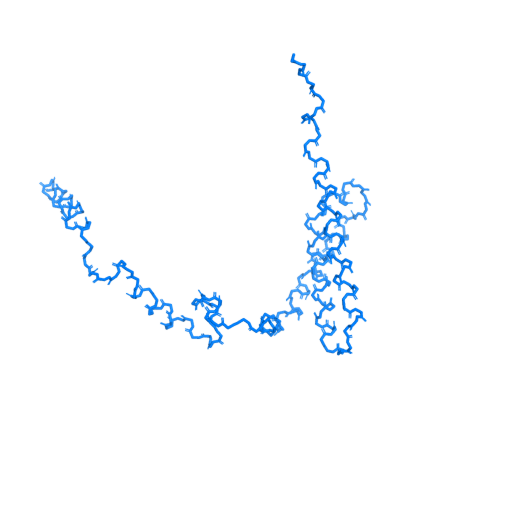38 -8.950 1.00 96.12 100 SER A C 1
ATOM 831 O O . SER A 1 100 ? -10.323 -1.408 -9.370 1.00 96.12 100 SER A O 1
ATOM 833 N N . PHE A 1 101 ? -8.166 -1.059 -8.850 1.00 95.88 101 PHE A N 1
ATOM 834 C CA . PHE A 1 101 ? -8.125 0.306 -9.385 1.00 95.88 101 PHE A CA 1
ATOM 835 C C . PHE A 1 101 ? -8.055 0.335 -10.918 1.00 95.88 101 PHE A C 1
ATOM 837 O O . PHE A 1 101 ? -8.258 1.395 -11.502 1.00 95.88 101 PHE A O 1
ATOM 844 N N . ASP A 1 102 ? -7.756 -0.808 -11.546 1.00 96.31 102 ASP A N 1
ATOM 845 C CA . ASP A 1 102 ? -7.664 -1.022 -12.992 1.00 96.31 102 ASP A CA 1
ATOM 846 C C . ASP A 1 102 ? -6.864 0.061 -13.732 1.00 96.31 102 ASP A C 1
ATOM 848 O O . ASP A 1 102 ? -7.221 0.529 -14.812 1.00 96.31 102 ASP A O 1
ATOM 852 N N . VAL A 1 103 ? -5.735 0.466 -13.143 1.00 96.38 103 VAL A N 1
ATOM 853 C CA . VAL A 1 103 ? -4.834 1.438 -13.768 1.00 96.38 103 VAL A CA 1
ATOM 854 C C . VAL A 1 103 ? -4.044 0.732 -14.879 1.00 96.38 103 VAL A C 1
ATOM 856 O O . VAL A 1 103 ? -3.365 -0.267 -14.605 1.00 96.38 103 VAL A O 1
ATOM 859 N N . PRO A 1 104 ? -4.110 1.191 -16.141 1.00 95.88 104 PRO A N 1
ATOM 860 C CA . PRO A 1 104 ? -3.353 0.588 -17.232 1.00 95.88 104 PRO A CA 1
ATOM 861 C C . PRO A 1 104 ? -1.871 0.987 -17.175 1.00 95.88 104 PRO A C 1
ATOM 863 O O . PRO A 1 104 ? -1.532 2.110 -16.807 1.00 95.88 104 PRO A O 1
ATOM 866 N N . ASP A 1 105 ? -0.974 0.116 -17.651 1.00 95.44 105 ASP A N 1
ATOM 867 C CA . ASP A 1 105 ? 0.485 0.355 -17.647 1.00 95.44 105 ASP A CA 1
ATOM 868 C C . ASP A 1 105 ? 0.892 1.678 -18.329 1.00 95.44 105 ASP A C 1
ATOM 870 O O . ASP A 1 105 ? 1.868 2.319 -17.933 1.00 95.44 105 ASP A O 1
ATOM 874 N N . LYS A 1 106 ? 0.132 2.113 -19.346 1.00 95.56 106 LYS A N 1
ATOM 875 C CA . LYS A 1 106 ? 0.358 3.386 -20.052 1.00 95.56 106 LYS A CA 1
ATOM 876 C C . LYS A 1 106 ? 0.144 4.606 -19.149 1.00 95.56 106 LYS A C 1
ATOM 878 O O . LYS A 1 106 ? 0.808 5.618 -19.355 1.00 95.56 106 LYS A O 1
ATOM 883 N N . GLU A 1 107 ? -0.772 4.509 -18.191 1.00 96.62 107 GLU A N 1
ATOM 884 C CA . GLU A 1 107 ? -1.041 5.553 -17.199 1.00 96.62 107 GLU A CA 1
ATOM 885 C C . GLU A 1 107 ? -0.141 5.401 -15.975 1.00 96.62 107 GLU A C 1
ATOM 887 O O . GLU A 1 107 ? 0.375 6.396 -15.476 1.00 96.62 107 GLU A O 1
ATOM 892 N N . LEU A 1 108 ? 0.111 4.164 -15.531 1.00 96.00 108 LEU A N 1
ATOM 893 C CA . LEU A 1 108 ? 0.966 3.896 -14.376 1.00 96.00 108 LEU A CA 1
ATOM 894 C C . LEU A 1 108 ? 2.429 4.295 -14.620 1.00 96.00 108 LEU A C 1
ATOM 896 O O . LEU A 1 108 ? 3.117 4.715 -13.692 1.00 96.00 108 LEU A O 1
ATOM 900 N N . GLN A 1 109 ? 2.916 4.129 -15.856 1.00 94.81 109 GLN A N 1
ATOM 901 C CA . GLN A 1 109 ? 4.276 4.483 -16.288 1.00 94.81 109 GLN A CA 1
ATOM 902 C C . GLN A 1 109 ? 5.388 3.959 -15.356 1.00 94.81 109 GLN A C 1
ATOM 904 O O . GLN A 1 109 ? 6.427 4.596 -15.183 1.00 94.81 109 GLN A O 1
ATOM 909 N N . SER A 1 110 ? 5.193 2.775 -14.767 1.00 96.00 110 SER A N 1
ATOM 910 C CA . SER A 1 110 ? 6.137 2.159 -13.832 1.00 96.00 110 SER A CA 1
ATOM 911 C C . SER A 1 110 ? 6.647 0.828 -14.367 1.00 96.00 110 SER A C 1
ATOM 913 O O . SER A 1 110 ? 5.878 -0.104 -14.582 1.00 96.00 110 SER A O 1
ATOM 915 N N . VAL A 1 111 ? 7.968 0.708 -14.529 1.00 95.69 111 VAL A N 1
ATOM 916 C CA . VAL A 1 111 ? 8.605 -0.562 -14.923 1.00 95.69 111 VAL A CA 1
ATOM 917 C C . VAL A 1 111 ? 8.540 -1.601 -13.795 1.00 95.69 111 VAL A C 1
ATOM 919 O O . VAL A 1 111 ? 8.462 -2.796 -14.064 1.00 95.69 111 VAL A O 1
ATOM 922 N N . LEU A 1 112 ? 8.538 -1.155 -12.534 1.00 96.50 112 LEU A N 1
ATOM 923 C CA . LEU A 1 112 ? 8.403 -2.034 -11.367 1.00 96.50 112 LEU A CA 1
ATOM 924 C C . LEU A 1 112 ? 6.954 -2.473 -11.125 1.00 96.50 112 LEU A C 1
ATOM 926 O O . LEU A 1 112 ? 6.731 -3.557 -10.603 1.00 96.50 112 LEU A O 1
ATOM 930 N N . GLY A 1 113 ? 5.987 -1.630 -11.492 1.00 95.50 113 GLY A N 1
ATOM 931 C CA . GLY A 1 113 ? 4.557 -1.867 -11.283 1.00 95.50 113 GLY A CA 1
ATOM 932 C C . GLY A 1 113 ? 3.839 -2.481 -12.483 1.00 95.50 113 GLY A C 1
ATOM 933 O O . GLY A 1 113 ? 2.629 -2.334 -12.580 1.00 95.50 113 GLY A O 1
ATOM 934 N N . ARG A 1 114 ? 4.560 -3.105 -13.422 1.00 95.19 114 ARG A N 1
ATOM 935 C CA . ARG A 1 114 ? 3.950 -3.676 -14.630 1.00 95.19 114 ARG A CA 1
ATOM 936 C C . ARG A 1 114 ? 2.926 -4.753 -14.293 1.00 95.19 114 ARG A C 1
ATOM 938 O O . ARG A 1 114 ? 3.225 -5.671 -13.527 1.00 95.19 114 ARG A O 1
ATOM 945 N N . ARG A 1 115 ? 1.784 -4.705 -14.978 1.00 94.56 115 ARG A N 1
ATOM 946 C CA . ARG A 1 115 ? 0.691 -5.677 -14.838 1.00 94.56 115 ARG A CA 1
ATOM 947 C C . ARG A 1 115 ? 1.099 -7.121 -15.159 1.00 94.56 115 ARG A C 1
ATOM 949 O O . ARG A 1 115 ? 0.562 -8.052 -14.573 1.00 94.56 115 ARG A O 1
ATOM 956 N N . ASP A 1 116 ? 2.044 -7.320 -16.079 1.00 94.25 116 ASP A N 1
ATOM 957 C CA . ASP A 1 116 ? 2.508 -8.653 -16.500 1.00 94.25 116 ASP A CA 1
ATOM 958 C C . ASP A 1 116 ? 3.523 -9.308 -15.546 1.00 94.25 116 ASP A C 1
ATOM 960 O O . ASP A 1 116 ? 3.889 -10.466 -15.733 1.00 94.25 116 ASP A O 1
ATOM 964 N N . GLY A 1 117 ? 4.013 -8.579 -14.538 1.00 94.31 117 GLY A N 1
ATOM 965 C CA . GLY A 1 117 ? 5.027 -9.076 -13.607 1.00 94.31 117 GLY A CA 1
ATOM 966 C C . GLY A 1 117 ? 6.413 -9.318 -14.227 1.00 94.31 117 GLY A C 1
ATOM 967 O O . GLY A 1 117 ? 7.330 -9.742 -13.520 1.00 94.31 117 GLY A O 1
ATOM 968 N N . HIS A 1 118 ? 6.634 -9.008 -15.511 1.00 96.19 118 HIS A N 1
ATOM 969 C CA . HIS A 1 118 ? 7.922 -9.175 -16.195 1.00 96.19 118 HIS A CA 1
ATOM 970 C C . HIS A 1 118 ? 8.891 -8.028 -15.864 1.00 96.19 118 HIS A C 1
ATOM 972 O O . HIS A 1 118 ? 9.414 -7.339 -16.742 1.00 96.19 118 HIS A O 1
ATOM 978 N N . VAL A 1 119 ? 9.145 -7.806 -14.574 1.00 96.88 119 VAL A N 1
ATOM 979 C CA . VAL A 1 119 ? 9.889 -6.643 -14.072 1.00 96.88 119 VAL A CA 1
ATOM 980 C C . VAL A 1 119 ? 11.340 -6.640 -14.551 1.00 96.88 119 VAL A C 1
ATOM 982 O O . VAL A 1 119 ? 11.794 -5.650 -15.116 1.00 96.88 119 VAL A O 1
ATOM 985 N N . TYR A 1 120 ? 12.081 -7.733 -14.358 1.00 97.06 120 TYR A N 1
ATOM 986 C CA . TYR A 1 120 ? 13.533 -7.735 -14.576 1.00 97.06 120 TYR A CA 1
ATOM 987 C C . TYR A 1 120 ? 13.937 -7.526 -16.037 1.00 97.06 120 TYR A C 1
ATOM 989 O O . TYR A 1 120 ? 14.837 -6.736 -16.319 1.00 97.06 120 TYR A O 1
ATOM 997 N N . GLU A 1 121 ? 13.257 -8.190 -16.973 1.00 97.19 121 GLU A N 1
ATOM 998 C CA . GLU A 1 121 ? 13.538 -8.036 -18.402 1.00 97.19 121 GLU A CA 1
ATOM 999 C C . GLU A 1 121 ? 13.258 -6.601 -18.866 1.00 97.19 121 GLU A C 1
ATOM 1001 O O . GLU A 1 121 ? 14.072 -5.989 -19.561 1.00 97.19 121 GLU A O 1
ATOM 1006 N N . ASN A 1 122 ? 12.128 -6.035 -18.440 1.00 96.88 122 ASN A N 1
ATOM 1007 C CA . ASN A 1 122 ? 11.755 -4.675 -18.806 1.00 96.88 122 ASN A CA 1
ATOM 1008 C C . ASN A 1 122 ? 12.631 -3.629 -18.109 1.00 96.88 122 ASN A C 1
ATOM 1010 O O . ASN A 1 122 ? 12.955 -2.616 -18.722 1.00 96.88 122 ASN A O 1
ATOM 1014 N N . LEU A 1 123 ? 13.081 -3.882 -16.878 1.00 97.31 123 LEU A N 1
ATOM 1015 C CA . LEU A 1 123 ? 14.024 -3.014 -16.175 1.00 97.31 123 LEU A CA 1
ATOM 1016 C C . LEU A 1 123 ? 15.387 -2.993 -16.867 1.00 97.31 123 LEU A C 1
ATOM 1018 O O . LEU A 1 123 ? 15.981 -1.927 -17.015 1.00 97.31 123 LEU A O 1
ATOM 1022 N N . TYR A 1 124 ? 15.852 -4.147 -17.348 1.00 96.75 124 TYR A N 1
ATOM 1023 C CA . TYR A 1 124 ? 17.073 -4.227 -18.141 1.00 96.75 124 TYR A CA 1
ATOM 1024 C C . TYR A 1 124 ? 16.948 -3.451 -19.459 1.00 96.75 124 TYR A C 1
ATOM 1026 O O . TYR A 1 124 ? 17.817 -2.634 -19.762 1.00 96.75 124 TYR A O 1
ATOM 1034 N N . LYS A 1 125 ? 15.854 -3.647 -20.212 1.00 96.25 125 LYS A N 1
ATOM 1035 C CA . LYS A 1 125 ? 15.571 -2.878 -21.441 1.00 96.25 125 LYS A CA 1
ATOM 1036 C C . LYS A 1 125 ? 15.529 -1.376 -21.156 1.00 96.25 125 LYS A C 1
ATOM 1038 O O . LYS A 1 125 ? 16.235 -0.612 -21.801 1.00 96.25 125 LYS A O 1
ATOM 1043 N N . TYR A 1 126 ? 14.796 -0.973 -20.120 1.00 95.12 126 TYR A N 1
ATOM 1044 C CA . TYR A 1 126 ? 14.685 0.422 -19.701 1.00 95.12 126 TYR A CA 1
ATOM 1045 C C . TYR A 1 126 ? 16.046 1.046 -19.361 1.00 95.12 126 TYR A C 1
ATOM 1047 O O . TYR A 1 126 ? 16.354 2.152 -19.802 1.00 95.12 126 TYR A O 1
ATOM 1055 N N . ALA A 1 127 ? 16.889 0.336 -18.605 1.00 95.56 127 ALA A N 1
ATOM 1056 C CA . ALA A 1 127 ? 18.231 0.806 -18.282 1.00 95.56 127 ALA A CA 1
ATOM 1057 C C . ALA A 1 127 ? 19.106 0.909 -19.539 1.00 95.56 127 ALA A C 1
ATOM 1059 O O . ALA A 1 127 ? 19.769 1.929 -19.744 1.00 95.56 127 ALA A O 1
ATOM 1060 N N . ARG A 1 128 ? 19.088 -0.113 -20.402 1.00 95.50 128 ARG A N 1
ATOM 1061 C CA . ARG A 1 128 ? 19.844 -0.145 -21.661 1.00 95.50 128 ARG A CA 1
ATOM 1062 C C . ARG A 1 128 ? 19.471 1.011 -22.589 1.00 95.50 128 ARG A C 1
ATOM 1064 O O . ARG A 1 128 ? 20.368 1.634 -23.144 1.00 95.50 128 ARG A O 1
ATOM 1071 N N . ASP A 1 129 ? 18.187 1.329 -22.698 1.00 95.19 129 ASP A N 1
ATOM 1072 C CA . ASP A 1 129 ? 17.675 2.373 -23.592 1.00 95.19 129 ASP A CA 1
ATOM 1073 C C . ASP A 1 129 ? 17.809 3.792 -23.005 1.00 95.19 129 ASP A C 1
ATOM 1075 O O . ASP A 1 129 ? 17.452 4.786 -23.646 1.00 95.19 129 ASP A O 1
ATOM 1079 N N . SER A 1 130 ? 18.342 3.917 -21.784 1.00 95.00 130 SER A N 1
ATOM 1080 C CA . SER A 1 130 ? 18.565 5.216 -21.155 1.00 95.00 130 SER A CA 1
ATOM 1081 C C . SER A 1 130 ? 19.542 6.078 -21.962 1.00 95.00 130 SER A C 1
ATOM 1083 O O . SER A 1 130 ? 20.500 5.600 -22.571 1.00 95.00 130 SER A O 1
ATOM 1085 N N . ALA A 1 131 ? 19.336 7.397 -21.933 1.00 93.88 131 ALA A N 1
ATOM 1086 C CA . ALA A 1 131 ? 20.126 8.336 -22.730 1.00 93.88 131 ALA A CA 1
ATOM 1087 C C . ALA A 1 131 ? 21.639 8.272 -22.454 1.00 93.88 131 ALA A C 1
ATOM 1089 O O . ALA A 1 131 ? 22.430 8.605 -23.337 1.00 93.88 131 ALA A O 1
ATOM 1090 N N . LEU A 1 132 ? 22.034 7.845 -21.251 1.00 92.56 132 LEU A N 1
ATOM 1091 C CA . LEU A 1 132 ? 23.432 7.720 -20.850 1.00 92.56 132 LEU A CA 1
ATOM 1092 C C . LEU A 1 132 ? 24.133 6.536 -21.533 1.00 92.56 132 LEU A C 1
ATOM 1094 O O . LEU A 1 132 ? 25.329 6.606 -21.785 1.00 92.56 132 LEU A O 1
ATOM 1098 N N . ASN A 1 133 ? 23.381 5.499 -21.900 1.00 94.75 133 ASN A N 1
ATOM 1099 C CA . ASN A 1 133 ? 23.901 4.269 -22.498 1.00 94.75 133 ASN A CA 1
ATOM 1100 C C . ASN A 1 133 ? 23.928 4.309 -24.037 1.00 94.75 133 ASN A C 1
ATOM 1102 O O . ASN A 1 133 ? 24.166 3.295 -24.684 1.00 94.75 133 ASN A O 1
ATOM 1106 N N . LYS A 1 134 ? 23.719 5.488 -24.645 1.00 93.44 134 LYS A N 1
ATOM 1107 C CA . LYS A 1 134 ? 23.854 5.687 -26.101 1.00 93.44 134 LYS A CA 1
ATOM 1108 C C . LYS A 1 134 ? 25.289 5.519 -26.606 1.00 93.44 134 LYS A C 1
ATOM 1110 O O . LYS A 1 134 ? 25.491 5.274 -27.793 1.00 93.44 134 LYS A O 1
ATOM 1115 N N . HIS A 1 135 ? 26.271 5.707 -25.729 1.00 91.62 135 HIS A N 1
ATOM 1116 C CA . HIS A 1 135 ? 27.689 5.577 -26.038 1.00 91.62 135 HIS A CA 1
ATOM 1117 C C . HIS A 1 135 ? 28.361 4.728 -24.961 1.00 91.62 135 HIS A C 1
ATOM 1119 O O . HIS A 1 135 ? 28.193 5.016 -23.778 1.00 91.62 135 HIS A O 1
ATOM 1125 N N . ASP A 1 136 ? 29.174 3.751 -25.369 1.00 90.75 136 ASP A N 1
ATOM 1126 C CA . ASP A 1 136 ? 29.942 2.909 -24.437 1.00 90.75 136 ASP A CA 1
ATOM 1127 C C . ASP A 1 136 ? 30.941 3.732 -23.609 1.00 90.75 136 ASP A C 1
ATOM 1129 O O . ASP A 1 136 ? 31.217 3.430 -22.449 1.00 90.75 136 ASP A O 1
ATOM 1133 N N . VAL A 1 137 ? 31.467 4.809 -24.201 1.00 92.81 137 VAL A N 1
ATOM 1134 C CA . VAL A 1 137 ? 32.338 5.776 -23.533 1.00 92.81 137 VAL A CA 1
ATOM 1135 C C . VAL A 1 137 ? 31.679 7.146 -23.575 1.00 92.81 137 VAL A C 1
ATOM 1137 O O . VAL A 1 137 ? 31.444 7.716 -24.642 1.00 92.81 137 VAL A O 1
ATOM 1140 N N . LEU A 1 138 ? 31.402 7.701 -22.397 1.00 92.94 138 LEU A N 1
ATOM 1141 C CA . LEU A 1 138 ? 30.807 9.028 -22.281 1.00 92.94 138 LEU A CA 1
ATOM 1142 C C . LEU A 1 138 ? 31.775 10.114 -22.782 1.00 92.94 138 LEU A C 1
ATOM 1144 O O . LEU A 1 138 ? 32.961 10.067 -22.449 1.00 92.94 138 LEU A O 1
ATOM 1148 N N . PRO A 1 139 ? 31.296 11.174 -23.461 1.00 92.50 139 PRO A N 1
ATOM 1149 C CA . PRO A 1 139 ? 32.149 12.297 -23.871 1.00 92.50 139 PRO A CA 1
ATOM 1150 C C . PRO A 1 139 ? 32.911 12.945 -22.701 1.00 92.50 139 PRO A C 1
ATOM 1152 O O . PRO A 1 139 ? 34.042 13.409 -22.848 1.00 92.50 139 PRO A O 1
ATOM 1155 N N . THR A 1 140 ? 32.311 12.935 -21.507 1.00 93.38 140 THR A N 1
ATOM 1156 C CA . THR A 1 140 ? 32.922 13.410 -20.257 1.00 93.38 140 THR A CA 1
ATOM 1157 C C . THR A 1 140 ? 34.180 12.619 -19.888 1.00 93.38 140 THR A C 1
ATOM 1159 O O . THR A 1 140 ? 35.116 13.192 -19.326 1.00 93.38 140 THR A O 1
ATOM 1162 N N . PHE A 1 141 ? 34.236 11.326 -20.225 1.00 94.06 141 PHE A N 1
ATOM 1163 C CA . PHE A 1 141 ? 35.407 10.495 -19.969 1.00 94.06 141 PHE A CA 1
ATOM 1164 C C . PHE A 1 141 ? 36.610 10.968 -20.783 1.00 94.06 141 PHE A C 1
ATOM 1166 O O . PHE A 1 141 ? 37.656 11.264 -20.208 1.00 94.06 141 PHE A O 1
ATOM 1173 N N . GLU A 1 142 ? 36.444 11.118 -22.098 1.00 93.50 142 GLU A N 1
ATOM 1174 C CA . GLU A 1 142 ? 37.510 11.588 -22.991 1.00 93.50 142 GLU A CA 1
ATOM 1175 C C . GLU A 1 142 ? 37.971 13.008 -22.637 1.00 93.50 142 GLU A C 1
ATOM 1177 O O . GLU A 1 142 ? 39.168 13.294 -22.634 1.00 93.50 142 GLU A O 1
ATOM 1182 N N . LYS A 1 143 ? 37.032 13.892 -22.279 1.00 94.88 143 LYS A N 1
ATOM 1183 C CA . LYS A 1 143 ? 37.332 15.297 -21.984 1.00 94.88 143 LYS A CA 1
ATOM 1184 C C . LYS A 1 143 ? 38.027 15.513 -20.636 1.00 94.88 143 LYS A C 1
ATOM 1186 O O . LYS A 1 143 ? 38.887 16.387 -20.544 1.00 94.88 143 LYS A O 1
ATOM 1191 N N . TYR A 1 144 ? 37.652 14.767 -19.594 1.00 95.75 144 TYR A N 1
ATOM 1192 C CA . TYR A 1 144 ? 38.079 15.060 -18.218 1.00 95.75 144 TYR A CA 1
ATOM 1193 C C . TYR A 1 144 ? 38.759 13.884 -17.512 1.00 95.75 144 TYR A C 1
ATOM 1195 O O . TYR A 1 144 ? 39.850 14.056 -16.968 1.00 95.75 144 TYR A O 1
ATOM 1203 N N . LEU A 1 145 ? 38.156 12.691 -17.525 1.00 94.44 145 LEU A N 1
ATOM 1204 C CA . LEU A 1 145 ? 38.655 11.552 -16.739 1.00 94.44 145 LEU A CA 1
ATOM 1205 C C . LEU A 1 145 ? 39.939 10.960 -17.331 1.00 94.44 145 LEU A C 1
ATOM 1207 O O . LEU A 1 145 ? 40.909 10.744 -16.608 1.00 94.44 145 LEU A O 1
ATOM 1211 N N . LYS A 1 146 ? 39.995 10.767 -18.650 1.00 94.19 146 LYS A N 1
ATOM 1212 C CA . LYS A 1 146 ? 41.148 10.163 -19.328 1.00 94.19 146 LYS A CA 1
ATOM 1213 C C . LYS A 1 146 ? 42.430 11.005 -19.207 1.00 94.19 146 LYS A C 1
ATOM 1215 O O . LYS A 1 146 ? 43.467 10.432 -18.868 1.00 94.19 146 LYS A O 1
ATOM 1220 N N . PRO A 1 147 ? 42.419 12.343 -19.401 1.00 95.31 147 PRO A N 1
ATOM 1221 C CA . PRO A 1 147 ? 43.595 13.172 -19.126 1.00 95.31 147 PRO A CA 1
ATOM 1222 C C . PRO A 1 147 ? 44.004 13.166 -17.648 1.00 95.31 147 PRO A C 1
ATOM 1224 O O . PRO A 1 147 ? 45.197 13.214 -17.348 1.00 95.31 147 PRO A O 1
ATOM 1227 N N . MET A 1 148 ? 43.037 13.102 -16.725 1.00 94.38 148 MET A N 1
ATOM 1228 C CA . MET A 1 148 ? 43.306 13.039 -15.285 1.00 94.38 148 MET A CA 1
ATOM 1229 C C . MET A 1 148 ? 44.033 11.744 -14.902 1.00 94.38 148 MET A C 1
ATOM 1231 O O . MET A 1 148 ? 45.042 11.805 -14.202 1.00 94.38 148 MET A O 1
ATOM 1235 N N . MET A 1 149 ? 43.568 10.596 -15.403 1.00 94.31 149 MET A N 1
ATOM 1236 C CA . MET A 1 149 ? 44.180 9.286 -1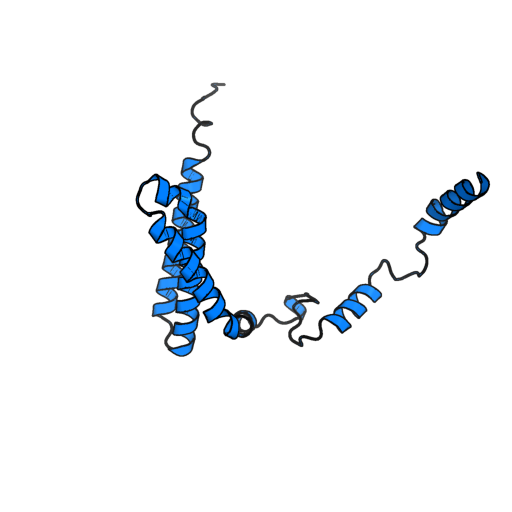5.145 1.00 94.31 149 MET A CA 1
ATOM 1237 C C . MET A 1 149 ? 45.610 9.212 -15.691 1.00 94.31 149 MET A C 1
ATOM 1239 O O . MET A 1 149 ? 46.529 8.884 -14.946 1.00 94.31 149 MET A O 1
ATOM 1243 N N . LYS A 1 150 ? 45.832 9.646 -16.940 1.00 94.19 150 LYS A N 1
ATOM 1244 C CA . LYS A 1 150 ? 47.178 9.684 -17.543 1.00 94.19 150 LYS A CA 1
ATOM 1245 C C . LYS A 1 150 ? 48.167 10.544 -16.751 1.00 94.19 150 LYS A C 1
ATOM 1247 O O . LYS A 1 150 ? 49.330 10.181 -16.616 1.00 94.19 150 LYS A O 1
ATOM 1252 N N . ARG A 1 151 ? 47.716 11.686 -16.212 1.00 89.88 151 ARG A N 1
ATOM 1253 C CA . ARG A 1 151 ? 48.550 12.551 -15.355 1.00 89.88 151 ARG A CA 1
ATOM 1254 C C . ARG A 1 151 ? 48.940 11.879 -14.039 1.00 89.88 151 ARG A C 1
ATOM 1256 O O . ARG A 1 151 ? 50.001 12.192 -13.505 1.00 89.88 151 ARG A O 1
ATOM 1263 N N . TYR A 1 152 ? 48.083 11.020 -13.496 1.00 86.50 152 TYR A N 1
ATOM 1264 C CA . TYR A 1 152 ? 48.378 10.263 -12.282 1.00 86.50 152 TYR A CA 1
ATOM 1265 C C . TYR A 1 152 ? 49.383 9.140 -12.562 1.00 86.50 152 TYR A C 1
ATOM 1267 O O . TYR A 1 152 ? 50.372 9.028 -11.848 1.00 86.50 152 TYR A O 1
ATOM 1275 N N . GLU A 1 153 ? 49.194 8.394 -13.653 1.00 81.38 153 GLU A N 1
ATOM 1276 C CA . GLU A 1 153 ? 50.122 7.342 -14.094 1.00 81.38 153 GLU A CA 1
ATOM 1277 C C . GLU A 1 153 ? 51.523 7.889 -14.395 1.00 81.38 153 GLU A C 1
ATOM 1279 O O . GLU A 1 153 ? 52.508 7.261 -14.041 1.00 81.38 153 GLU A O 1
ATOM 1284 N N . SER A 1 154 ? 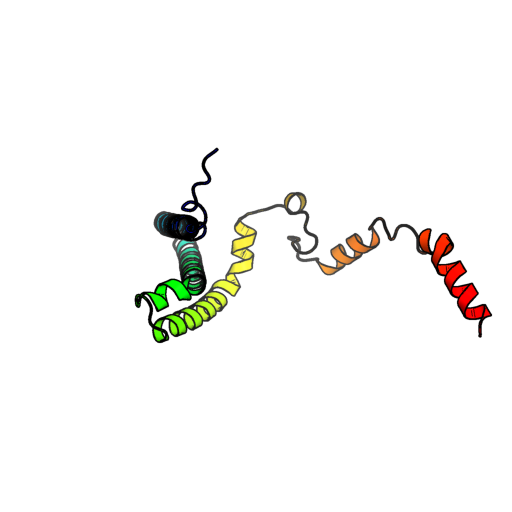51.634 9.096 -14.964 1.00 75.88 154 SER A N 1
ATOM 1285 C CA . SER A 1 154 ? 52.933 9.736 -15.232 1.00 75.88 154 SER A CA 1
ATOM 1286 C C . SER A 1 154 ? 53.703 10.211 -13.987 1.00 75.88 154 SER A C 1
ATOM 1288 O O . SER A 1 154 ? 54.802 10.742 -14.128 1.00 75.88 154 SER A O 1
ATOM 1290 N N . LYS A 1 155 ? 53.109 10.122 -12.789 1.00 69.00 155 LYS A N 1
ATOM 1291 C CA . LYS A 1 155 ? 53.730 10.528 -11.512 1.00 69.00 155 LYS A CA 1
ATOM 1292 C C . LYS A 1 155 ? 54.249 9.348 -10.681 1.00 69.00 155 LYS A C 1
ATOM 1294 O O . LYS A 1 155 ? 54.813 9.597 -9.615 1.00 69.00 155 LYS A O 1
ATOM 1299 N N . ILE A 1 156 ? 54.021 8.118 -11.137 1.00 54.50 156 ILE A N 1
ATOM 1300 C CA . ILE A 1 156 ? 54.585 6.876 -10.588 1.00 54.50 156 ILE A CA 1
ATOM 1301 C C . ILE A 1 156 ? 55.818 6.525 -11.420 1.00 54.50 156 ILE A C 1
ATOM 1303 O O . ILE A 1 156 ? 56.825 6.113 -10.808 1.00 54.50 156 ILE A O 1
#

Sequence (156 aa):
MRYHPFRDLTRSPPHNASRAHARMFIATAFFNRIHRVEDASVREVLEDLLLLHLNYELIDQAHYLVQDGYLSSTQLSYMKEELYRLLSKIRPNVVSIVDSFDVPDKELQSVLGRRDGHVYENLYKYARDSALNKHDVLPTFEKYLKPMMKRYESKI

Foldseek 3Di:
DDDDPPPPVPPPPVVVVVVVVVLVVVLVVLVVVLVVDPDPVVSVLSVLVSLLSVLVVCLVVVVVCVVVPVDDPVNNVVSVVVNVVSCVVNVVCVVVVVCVVVQACVRVVDLCPHPVNPNPVSVVVVVCPDPQNPDPDDPCCVVPVVVVVVVVVVVD